Protein AF-D7DTP6-F1 (afdb_monomer_lite)

Organism: Methanococcus voltae (strain ATCC BAA-1334 / A3) (NCBI:txid456320)

pLDDT: mean 80.93, std 14.95, range [39.44, 95.5]

Radius of gyration: 22.0 Å; chains: 1; bounding box: 62×25×59 Å

Sequence (136 aa):
MPADTMLGLGFLGMGVIAVFALAFVISFVLELINTCIGLKIVKIDSEFKEIAKVSLYKSLASAILNMFPMGFILALLAATYINKEFFKTDWKNGFIIELPLIIFGILLGIVLIILMVLGVGYLTLDPSSATVTQLN

Secondary structure (DSSP, 8-state):
--HHHHHHHHHHHHHHHHHHHHHHHHHHHHHHHHHHHHHHHHT----HHHHHHHHHHHHHHHHHHTTSTTHHHHHHHHHHHHHHHHTT--HHHHHHTTHHHHHHHHHHHHHHHHHHHHHHHHHHS-TTSTTSTT--

Structure (mmCIF, N/CA/C/O backbone):
data_AF-D7DTP6-F1
#
_entry.id   AF-D7DTP6-F1
#
loop_
_atom_site.group_PDB
_atom_site.id
_atom_site.type_symbol
_atom_site.label_atom_id
_atom_site.label_alt_id
_atom_site.label_comp_id
_atom_site.label_asym_id
_atom_site.label_entity_id
_atom_site.label_seq_id
_atom_site.pdbx_PDB_ins_code
_atom_site.Cartn_x
_atom_site.Cartn_y
_atom_site.Cartn_z
_atom_site.occupancy
_atom_site.B_iso_or_equiv
_atom_site.auth_seq_id
_atom_site.auth_comp_id
_atom_site.auth_asym_id
_atom_site.auth_atom_id
_atom_site.pdbx_PDB_model_num
ATOM 1 N N . MET A 1 1 ? 1.164 12.401 -43.161 1.00 56.69 1 MET A N 1
ATOM 2 C CA . MET A 1 1 ? 1.973 11.346 -42.513 1.00 56.69 1 MET A CA 1
ATOM 3 C C . MET A 1 1 ? 1.720 10.037 -43.245 1.00 56.69 1 MET A C 1
ATOM 5 O O . MET A 1 1 ? 0.575 9.833 -43.637 1.00 56.69 1 MET A O 1
ATOM 9 N N . PRO A 1 2 ? 2.747 9.205 -43.474 1.00 62.62 2 PRO A N 1
ATOM 10 C CA . PRO A 1 2 ? 2.579 7.866 -44.042 1.00 62.62 2 PRO A CA 1
ATOM 11 C C . PRO A 1 2 ? 1.633 6.993 -43.188 1.00 62.62 2 PRO A C 1
ATOM 13 O O . PRO A 1 2 ? 1.587 7.125 -41.963 1.00 62.62 2 PRO A O 1
ATOM 16 N N . ALA A 1 3 ? 0.837 6.126 -43.818 1.00 60.44 3 ALA A N 1
ATOM 17 C CA . ALA A 1 3 ? -0.182 5.309 -43.139 1.00 60.44 3 ALA A CA 1
ATOM 18 C C . ALA A 1 3 ? 0.427 4.288 -42.152 1.00 60.44 3 ALA A C 1
ATOM 20 O O . ALA A 1 3 ? -0.135 3.992 -41.100 1.00 60.44 3 ALA A O 1
ATOM 21 N N . ASP A 1 4 ? 1.626 3.819 -42.466 1.00 57.94 4 ASP A N 1
ATOM 22 C CA . ASP A 1 4 ? 2.531 2.991 -41.673 1.00 57.94 4 ASP A CA 1
ATOM 23 C C . ASP A 1 4 ? 2.994 3.681 -40.377 1.00 57.94 4 ASP A C 1
ATOM 25 O O . ASP A 1 4 ? 3.051 3.048 -39.321 1.00 57.94 4 ASP A O 1
ATOM 29 N N . THR A 1 5 ? 3.214 4.998 -40.401 1.00 59.59 5 THR A N 1
ATOM 30 C CA . THR A 1 5 ? 3.540 5.770 -39.189 1.00 59.59 5 THR A CA 1
ATOM 31 C C . THR A 1 5 ? 2.309 6.011 -38.317 1.00 59.59 5 THR A C 1
ATOM 33 O O . THR A 1 5 ? 2.426 6.004 -37.093 1.00 59.59 5 THR A O 1
ATOM 36 N N . MET A 1 6 ? 1.118 6.163 -38.910 1.00 54.00 6 MET A N 1
ATOM 37 C CA . MET A 1 6 ? -0.138 6.308 -38.155 1.00 54.00 6 MET A CA 1
ATOM 38 C C . MET A 1 6 ? -0.561 4.999 -37.469 1.00 54.00 6 MET A C 1
ATOM 40 O O . MET A 1 6 ? -1.000 5.028 -36.320 1.00 54.00 6 MET A O 1
ATOM 44 N N . LEU A 1 7 ? -0.365 3.849 -38.126 1.00 60.75 7 LEU A N 1
ATOM 45 C CA . LEU A 1 7 ? -0.558 2.530 -37.515 1.00 60.75 7 LEU A CA 1
ATOM 46 C C . LEU A 1 7 ? 0.461 2.279 -36.394 1.00 60.75 7 LEU A C 1
ATOM 48 O O . LEU A 1 7 ? 0.068 1.872 -35.303 1.00 60.75 7 LEU A O 1
ATOM 52 N N . GLY A 1 8 ? 1.744 2.595 -36.609 1.00 62.62 8 GLY A N 1
ATOM 53 C CA . GLY A 1 8 ? 2.788 2.471 -35.584 1.00 62.62 8 GLY A CA 1
ATOM 54 C C . GLY A 1 8 ? 2.529 3.318 -34.330 1.00 62.62 8 GLY A C 1
ATOM 55 O O . GLY A 1 8 ? 2.684 2.825 -33.214 1.00 62.62 8 GLY A O 1
ATOM 56 N N . LEU A 1 9 ? 2.051 4.55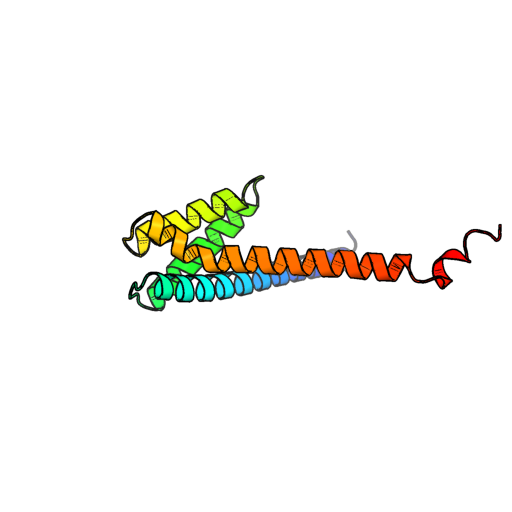7 -34.494 1.00 61.09 9 LEU A N 1
ATOM 57 C CA . LEU A 1 9 ? 1.620 5.426 -33.387 1.00 61.09 9 LEU A CA 1
ATOM 58 C C . LEU A 1 9 ? 0.397 4.869 -32.641 1.00 61.09 9 LEU A C 1
ATOM 60 O O . LEU A 1 9 ? 0.347 4.948 -31.415 1.00 61.09 9 LEU A O 1
ATOM 64 N N . GLY A 1 10 ? -0.560 4.266 -33.356 1.00 63.28 10 GLY A N 1
ATOM 65 C CA . GLY A 1 10 ? -1.720 3.602 -32.756 1.00 63.28 10 GLY A CA 1
ATOM 66 C C . GLY A 1 10 ? -1.341 2.381 -31.911 1.00 63.28 10 GLY A C 1
ATOM 67 O O . GLY A 1 10 ? -1.801 2.251 -30.777 1.00 63.28 10 GLY A O 1
ATOM 68 N N . PHE A 1 11 ? -0.448 1.521 -32.412 1.00 64.38 11 PHE A N 1
ATOM 69 C CA . PHE A 1 11 ? 0.055 0.362 -31.663 1.00 64.38 11 PHE A CA 1
ATOM 70 C C . PHE A 1 11 ? 0.911 0.765 -30.455 1.00 64.38 11 PHE A C 1
ATOM 72 O O . PHE A 1 11 ? 0.766 0.171 -29.386 1.00 64.38 11 PHE A O 1
ATOM 79 N N . LEU A 1 12 ? 1.743 1.804 -30.584 1.00 64.69 12 LEU A N 1
ATOM 80 C CA . LEU A 1 12 ? 2.496 2.364 -29.459 1.00 64.69 12 LEU A CA 1
ATOM 81 C C . LEU A 1 12 ? 1.562 2.953 -28.393 1.00 64.69 12 LEU A C 1
ATOM 83 O O . LEU A 1 12 ? 1.737 2.672 -27.209 1.00 64.69 12 LEU A O 1
ATOM 87 N N . GLY A 1 13 ? 0.530 3.701 -28.796 1.00 69.69 13 GLY A N 1
ATOM 88 C CA . GLY A 1 13 ? -0.466 4.258 -27.876 1.00 69.69 13 GLY A CA 1
ATOM 89 C C . GLY A 1 13 ? -1.240 3.180 -27.111 1.00 69.69 13 GLY A C 1
ATOM 90 O O . GLY A 1 13 ? -1.360 3.254 -25.889 1.00 69.69 13 GLY A O 1
ATOM 91 N N . MET A 1 14 ? -1.700 2.135 -27.804 1.00 73.62 14 MET A N 1
ATOM 92 C CA . MET A 1 14 ? -2.404 1.007 -27.180 1.00 73.62 14 MET A CA 1
ATOM 93 C C . MET A 1 14 ? -1.495 0.191 -26.251 1.00 73.62 14 MET A C 1
ATOM 95 O O . MET A 1 14 ? -1.931 -0.223 -25.176 1.00 73.62 14 MET A O 1
ATOM 99 N N . GLY A 1 15 ? -0.226 -0.002 -26.626 1.00 74.25 15 GLY A N 1
ATOM 100 C CA . GLY A 1 15 ? 0.765 -0.682 -25.792 1.00 74.25 15 GLY A CA 1
ATOM 101 C C . GLY A 1 15 ? 1.043 0.065 -24.487 1.00 74.25 15 GLY A C 1
ATOM 102 O O . GLY A 1 15 ? 1.037 -0.540 -23.418 1.00 74.25 15 GLY A O 1
ATOM 103 N N . VAL A 1 16 ? 1.204 1.389 -24.550 1.00 80.12 16 VAL A N 1
ATOM 104 C CA . VAL A 1 16 ? 1.412 2.228 -23.360 1.00 80.12 16 VAL A CA 1
ATOM 105 C C . VAL A 1 16 ? 0.199 2.163 -22.427 1.00 80.12 16 VAL A C 1
ATOM 107 O O . VAL A 1 16 ? 0.365 1.921 -21.233 1.00 80.12 16 VAL A O 1
ATOM 110 N N . ILE A 1 17 ? -1.024 2.286 -22.956 1.00 82.94 17 ILE A N 1
ATOM 111 C CA . ILE A 1 17 ? -2.258 2.188 -22.156 1.00 82.94 17 ILE A CA 1
ATOM 112 C C . ILE A 1 17 ? -2.362 0.824 -21.460 1.00 82.94 17 ILE A C 1
ATOM 114 O O . ILE A 1 17 ? -2.685 0.769 -20.273 1.00 82.94 17 ILE A O 1
ATOM 118 N N . ALA A 1 18 ? -2.053 -0.271 -22.162 1.00 79.88 18 ALA A N 1
ATOM 119 C CA . ALA A 1 18 ? -2.082 -1.614 -21.586 1.00 79.88 18 ALA A CA 1
ATOM 120 C C . ALA A 1 18 ? -1.071 -1.778 -20.436 1.00 79.88 18 ALA A C 1
ATOM 122 O O . ALA A 1 18 ? -1.405 -2.359 -19.403 1.00 79.88 18 ALA A O 1
ATOM 123 N N . VAL A 1 19 ? 0.138 -1.221 -20.575 1.00 82.56 19 VAL A N 1
ATOM 124 C CA . VAL A 1 19 ? 1.164 -1.241 -19.520 1.00 82.56 19 VAL A CA 1
ATOM 125 C C . VAL A 1 19 ? 0.722 -0.430 -18.300 1.00 82.56 19 VAL A C 1
ATOM 127 O O . VAL A 1 19 ? 0.847 -0.916 -17.177 1.00 82.56 19 VAL A O 1
ATOM 130 N N . PHE A 1 20 ? 0.147 0.761 -18.493 1.00 79.81 20 PHE A N 1
ATOM 131 C CA . PHE A 1 20 ? -0.388 1.566 -17.388 1.00 79.81 20 PHE A CA 1
ATOM 132 C C . PHE A 1 20 ? -1.557 0.877 -16.679 1.00 79.81 20 PHE A C 1
ATOM 134 O O . PHE A 1 20 ? -1.609 0.871 -15.449 1.00 79.81 20 PHE A O 1
ATOM 141 N N . ALA A 1 21 ? -2.469 0.255 -17.430 1.00 85.56 21 ALA A N 1
ATOM 142 C CA . ALA A 1 21 ? -3.580 -0.500 -16.860 1.00 85.56 21 ALA A CA 1
ATOM 143 C C . ALA A 1 21 ? -3.079 -1.687 -16.024 1.00 85.56 21 ALA A C 1
ATOM 145 O O . ALA A 1 21 ? -3.532 -1.885 -14.898 1.00 85.56 21 ALA A O 1
ATOM 146 N N . LEU A 1 22 ? -2.100 -2.439 -16.536 1.00 85.94 22 LEU A N 1
ATOM 147 C CA . LEU A 1 22 ? -1.497 -3.551 -15.806 1.00 85.94 22 LEU A CA 1
ATOM 148 C C . LEU A 1 22 ? -0.776 -3.073 -14.538 1.00 85.94 22 LEU A C 1
ATOM 150 O O . LEU A 1 22 ? -0.962 -3.656 -13.471 1.00 85.94 22 LEU A O 1
ATOM 154 N N . ALA A 1 23 ? -0.002 -1.988 -14.630 1.00 83.31 23 ALA A N 1
ATOM 155 C CA . ALA A 1 23 ? 0.679 -1.391 -13.485 1.00 83.31 23 ALA A CA 1
ATOM 156 C C . ALA A 1 23 ? -0.314 -0.932 -12.405 1.00 83.31 23 ALA A C 1
ATOM 158 O O . ALA A 1 23 ? -0.085 -1.167 -11.218 1.00 83.31 23 ALA A O 1
ATOM 159 N N . PHE A 1 24 ? -1.447 -0.346 -12.805 1.00 86.44 24 PHE A N 1
ATOM 160 C CA . PHE A 1 24 ? -2.513 0.042 -11.884 1.00 86.44 24 PHE A CA 1
ATOM 161 C C . PHE A 1 24 ? -3.147 -1.170 -11.188 1.00 86.44 24 PHE A C 1
ATOM 163 O O . PHE A 1 24 ? -3.323 -1.152 -9.973 1.00 86.44 24 PHE A O 1
ATOM 170 N N . VAL A 1 25 ? -3.439 -2.246 -11.927 1.00 89.50 25 VAL A N 1
ATOM 171 C CA . VAL A 1 25 ? -3.995 -3.483 -11.348 1.00 89.50 25 VAL A CA 1
ATOM 172 C C . VAL A 1 25 ? -3.027 -4.101 -10.339 1.00 89.50 25 VAL A C 1
ATOM 174 O O . VAL A 1 25 ? -3.442 -4.464 -9.240 1.00 89.50 25 VAL A O 1
ATOM 177 N N . ILE A 1 26 ? -1.737 -4.181 -10.672 1.00 87.94 26 ILE A N 1
ATOM 178 C CA . ILE A 1 26 ? -0.709 -4.687 -9.752 1.00 87.94 26 ILE A CA 1
ATOM 179 C C . ILE A 1 26 ? -0.637 -3.805 -8.502 1.00 87.94 26 ILE A C 1
ATOM 181 O O . ILE A 1 26 ? -0.646 -4.324 -7.387 1.00 87.94 26 ILE A O 1
ATOM 185 N N . SER A 1 27 ? -0.622 -2.480 -8.676 1.00 85.56 27 SER A N 1
ATOM 186 C CA . SER A 1 27 ? -0.620 -1.529 -7.563 1.00 85.56 27 SER A CA 1
ATOM 187 C C . SER A 1 27 ? -1.832 -1.719 -6.649 1.00 85.56 27 SER A C 1
ATOM 189 O O . SER A 1 27 ? -1.663 -1.796 -5.435 1.00 85.56 27 SER A O 1
ATOM 191 N N . PHE A 1 28 ? -3.030 -1.887 -7.213 1.00 90.38 28 PHE A N 1
ATOM 192 C CA . PHE A 1 28 ? -4.248 -2.151 -6.451 1.00 90.38 28 PHE A CA 1
ATOM 193 C C . PHE A 1 28 ? -4.180 -3.459 -5.654 1.00 90.38 28 PHE A C 1
ATOM 195 O O . PHE A 1 28 ? -4.543 -3.485 -4.480 1.00 90.38 28 PHE A O 1
ATOM 202 N N . VAL A 1 29 ? -3.691 -4.545 -6.260 1.00 91.81 29 VAL A N 1
ATOM 203 C CA . VAL A 1 29 ? -3.550 -5.840 -5.574 1.00 91.81 29 VAL A CA 1
ATOM 204 C C . VAL A 1 29 ? -2.565 -5.737 -4.408 1.00 91.81 29 VAL A C 1
ATOM 206 O O . VAL A 1 29 ? -2.854 -6.232 -3.318 1.00 91.81 29 VAL A O 1
ATOM 209 N N . LEU A 1 30 ? -1.428 -5.066 -4.609 1.00 89.69 30 LEU A N 1
ATOM 210 C CA . LEU A 1 30 ? -0.452 -4.826 -3.545 1.00 89.69 30 LEU A CA 1
ATOM 211 C C . LEU A 1 30 ? -1.048 -3.977 -2.416 1.00 89.69 30 LEU A C 1
ATOM 213 O O . LEU A 1 30 ? -0.869 -4.307 -1.245 1.00 89.69 30 LEU A O 1
ATOM 217 N N . GLU A 1 31 ? -1.811 -2.938 -2.757 1.00 90.88 31 GLU A N 1
ATOM 218 C CA . GLU A 1 31 ? -2.491 -2.074 -1.790 1.00 90.88 31 GLU A CA 1
ATOM 219 C C . GLU A 1 31 ? -3.542 -2.836 -0.972 1.00 90.88 31 GLU A C 1
ATOM 221 O O . GLU A 1 31 ? -3.701 -2.621 0.233 1.00 90.88 31 GLU A O 1
ATOM 226 N N . LEU A 1 32 ? -4.243 -3.768 -1.615 1.00 93.69 32 LEU A N 1
ATOM 227 C CA . LEU A 1 32 ? -5.242 -4.621 -0.986 1.00 93.69 32 LEU A CA 1
ATOM 228 C C . LEU A 1 32 ? -4.607 -5.601 0.002 1.00 93.69 32 LEU A C 1
ATOM 230 O O . LEU A 1 32 ? -5.069 -5.709 1.140 1.00 93.69 32 LEU A O 1
ATOM 234 N N . ILE A 1 33 ? -3.509 -6.253 -0.389 1.00 92.69 33 ILE A N 1
ATOM 235 C CA . ILE A 1 33 ? -2.722 -7.116 0.504 1.00 92.69 33 ILE A CA 1
ATOM 236 C C . ILE A 1 33 ? -2.179 -6.304 1.686 1.00 92.69 33 ILE A C 1
ATOM 238 O O . ILE A 1 33 ? -2.333 -6.723 2.834 1.00 92.69 33 ILE A O 1
ATOM 242 N N . ASN A 1 34 ? -1.602 -5.130 1.418 1.00 91.38 34 ASN A N 1
ATOM 243 C CA . ASN A 1 34 ? -1.080 -4.226 2.439 1.00 91.38 34 ASN A CA 1
ATOM 244 C C . ASN A 1 34 ? -2.161 -3.843 3.458 1.00 91.38 34 ASN A C 1
ATOM 246 O O . ASN A 1 34 ? -1.984 -4.050 4.655 1.00 91.38 34 ASN A O 1
ATOM 250 N N . THR A 1 35 ? -3.321 -3.386 2.981 1.00 93.44 35 THR A N 1
ATOM 251 C CA . THR A 1 35 ? -4.437 -2.973 3.844 1.00 93.44 35 THR A CA 1
ATOM 252 C C . THR A 1 35 ? -4.962 -4.152 4.673 1.00 93.44 35 THR A C 1
ATOM 254 O O . THR A 1 35 ? -5.212 -3.998 5.865 1.00 93.44 35 THR A O 1
ATOM 257 N N . CYS A 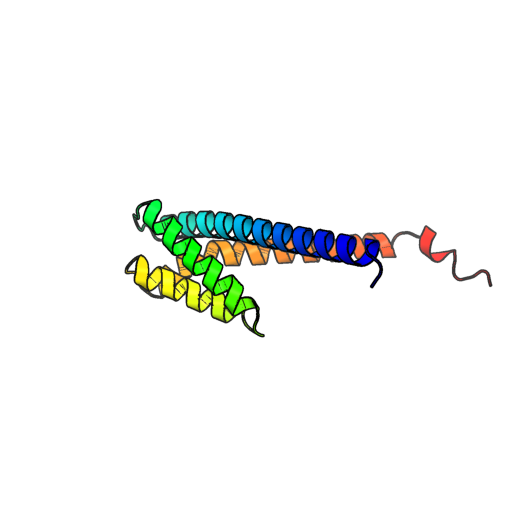1 36 ? -5.050 -5.358 4.097 1.00 93.75 36 CYS A N 1
ATOM 258 C CA . CYS A 1 36 ? -5.431 -6.565 4.839 1.00 93.75 36 CYS A CA 1
ATOM 259 C C . CYS A 1 36 ? -4.449 -6.890 5.976 1.00 93.75 36 CYS A C 1
ATOM 261 O O . CYS A 1 36 ? -4.867 -7.209 7.090 1.00 93.75 36 CYS A O 1
ATOM 263 N N . ILE A 1 37 ? -3.141 -6.832 5.704 1.00 93.44 37 ILE A N 1
ATOM 264 C CA . ILE A 1 37 ? -2.100 -7.087 6.709 1.00 93.44 37 ILE A CA 1
ATOM 265 C C . ILE A 1 37 ? -2.142 -6.002 7.789 1.00 93.44 37 ILE A C 1
ATOM 267 O O . ILE A 1 37 ? -2.138 -6.320 8.978 1.00 93.44 37 ILE A O 1
ATOM 271 N N . GLY A 1 38 ? -2.245 -4.738 7.384 1.00 92.12 38 GLY A N 1
ATOM 272 C CA . GLY A 1 38 ? -2.340 -3.592 8.277 1.00 92.12 38 GLY A CA 1
ATOM 273 C C . GLY A 1 38 ? -3.520 -3.690 9.243 1.00 92.12 38 GLY A C 1
ATOM 274 O O . GLY A 1 38 ? -3.343 -3.555 10.453 1.00 92.12 38 GLY A O 1
ATOM 275 N N . LEU A 1 39 ? -4.712 -4.022 8.741 1.00 94.06 39 LEU A N 1
ATOM 276 C CA . LEU A 1 39 ? -5.900 -4.223 9.577 1.00 94.06 39 LEU A CA 1
ATOM 277 C C . LEU A 1 39 ? -5.722 -5.366 10.580 1.00 94.06 39 LEU A C 1
ATOM 279 O O . LEU A 1 39 ? -6.105 -5.224 11.741 1.00 94.06 39 LEU A O 1
ATOM 283 N N . LYS A 1 40 ? -5.069 -6.466 10.177 1.00 93.06 40 LYS A N 1
ATOM 284 C CA . LYS A 1 40 ? -4.739 -7.571 11.092 1.00 93.06 40 LYS A CA 1
ATOM 285 C C . LYS A 1 40 ? -3.767 -7.156 12.196 1.00 93.06 40 LYS A C 1
ATOM 287 O O . LYS A 1 40 ? -3.934 -7.593 13.331 1.00 93.06 40 LYS A O 1
ATOM 292 N N . ILE A 1 41 ? -2.778 -6.314 11.891 1.00 92.50 41 ILE A N 1
ATOM 293 C CA . ILE A 1 41 ? -1.830 -5.791 12.890 1.00 92.50 41 ILE A CA 1
ATOM 294 C C . ILE A 1 41 ? -2.564 -4.925 13.921 1.00 92.50 41 ILE A C 1
ATOM 296 O O . ILE A 1 41 ? -2.315 -5.042 15.121 1.00 92.50 41 ILE A O 1
ATOM 300 N N . VAL A 1 42 ? -3.495 -4.088 13.460 1.00 93.38 42 VAL A N 1
ATOM 301 C CA . VAL A 1 42 ? -4.264 -3.167 14.313 1.00 93.38 42 VAL A CA 1
ATOM 302 C C . VAL A 1 42 ? -5.479 -3.843 14.973 1.00 93.38 42 VAL A C 1
ATOM 304 O O . VAL A 1 42 ? -6.064 -3.281 15.894 1.00 93.38 42 VAL A O 1
ATOM 307 N N . LYS A 1 43 ? -5.810 -5.082 14.585 1.00 92.81 43 LYS A N 1
ATOM 308 C CA . LYS A 1 43 ? -6.960 -5.865 15.079 1.00 92.81 43 LYS A CA 1
ATOM 309 C C . LYS A 1 43 ? -8.312 -5.197 14.795 1.00 92.81 43 LYS A C 1
ATOM 311 O O . LYS A 1 43 ? -9.199 -5.200 15.645 1.00 92.81 43 LYS A O 1
ATOM 316 N N . ILE A 1 44 ? -8.455 -4.615 13.606 1.00 91.12 44 ILE A N 1
ATOM 317 C CA . ILE A 1 44 ? -9.723 -4.058 13.122 1.00 91.12 44 ILE A CA 1
ATOM 318 C C . ILE A 1 44 ? -10.404 -5.106 12.243 1.00 91.12 44 ILE A C 1
ATOM 320 O O . ILE A 1 44 ? -9.831 -5.537 11.241 1.00 91.12 44 ILE A O 1
ATOM 324 N N . ASP A 1 45 ? -11.630 -5.482 12.604 1.00 89.12 45 ASP A N 1
ATOM 325 C CA . ASP A 1 45 ? -12.489 -6.293 11.745 1.00 89.12 45 ASP A CA 1
ATOM 326 C C . ASP A 1 45 ? -13.191 -5.397 10.723 1.00 89.12 45 ASP A C 1
ATOM 328 O O . ASP A 1 45 ? -13.833 -4.401 11.057 1.00 89.12 45 ASP A O 1
ATOM 332 N N . SER A 1 46 ? -13.045 -5.734 9.447 1.00 90.12 46 SER A N 1
ATOM 333 C CA . SER A 1 46 ? -13.705 -5.041 8.342 1.00 90.12 46 SER A CA 1
ATOM 334 C C . SER A 1 46 ? -14.025 -6.028 7.235 1.00 90.12 46 SER A C 1
ATOM 336 O O . SER A 1 46 ? -13.295 -6.994 7.000 1.00 90.12 46 SER A O 1
ATOM 338 N N . GLU A 1 47 ? -15.130 -5.790 6.537 1.00 93.06 47 GLU A N 1
ATOM 339 C CA . GLU A 1 47 ? -15.531 -6.646 5.430 1.00 93.06 47 GLU A CA 1
ATOM 340 C C . GLU A 1 47 ? -14.570 -6.493 4.249 1.00 93.06 47 GLU A C 1
ATOM 342 O O . GLU A 1 47 ? -14.155 -5.388 3.898 1.00 93.06 47 GLU A O 1
ATOM 347 N N . PHE A 1 48 ? -14.291 -7.592 3.543 1.00 90.00 48 PHE A N 1
ATOM 348 C CA . PHE A 1 48 ? -13.416 -7.571 2.365 1.00 90.00 48 PHE A CA 1
ATOM 349 C C . PHE A 1 48 ? -13.854 -6.541 1.310 1.00 90.00 48 PHE A C 1
ATOM 351 O O . PHE A 1 48 ? -13.025 -5.901 0.666 1.00 90.00 48 PHE A O 1
ATOM 358 N N . LYS A 1 49 ? -15.169 -6.333 1.160 1.00 92.75 49 LYS A N 1
ATOM 359 C CA . LYS A 1 49 ? -15.740 -5.336 0.245 1.00 92.75 49 LYS A CA 1
ATOM 360 C C . LYS A 1 49 ? -15.348 -3.905 0.619 1.00 92.75 49 LYS A C 1
ATOM 362 O O . LYS A 1 49 ? -15.157 -3.077 -0.269 1.00 92.75 49 LYS A O 1
ATOM 367 N N . GLU A 1 50 ? -15.259 -3.603 1.907 1.00 92.56 50 GLU A N 1
ATOM 368 C CA . GLU A 1 50 ? -14.841 -2.294 2.402 1.00 92.56 50 GLU A CA 1
ATOM 369 C C . GLU A 1 50 ? -13.335 -2.102 2.227 1.00 92.56 50 GLU A C 1
ATOM 371 O O . GLU A 1 50 ? -12.914 -1.083 1.682 1.00 92.56 50 GLU A O 1
ATOM 376 N N . ILE A 1 51 ? -12.545 -3.133 2.545 1.00 94.06 51 ILE A N 1
ATOM 377 C CA . ILE A 1 51 ? -11.095 -3.148 2.314 1.00 94.06 51 ILE A CA 1
ATOM 378 C C . ILE A 1 51 ? -10.785 -2.875 0.840 1.00 94.06 51 ILE A C 1
ATOM 380 O O . ILE A 1 51 ? -10.008 -1.978 0.530 1.00 94.06 51 ILE A O 1
ATOM 384 N N . ALA A 1 52 ? -11.455 -3.574 -0.081 1.00 93.81 52 ALA A N 1
ATOM 385 C CA . ALA A 1 52 ? -11.251 -3.386 -1.514 1.00 93.81 52 ALA A CA 1
ATOM 386 C C . ALA A 1 52 ? -11.578 -1.959 -1.987 1.00 93.81 52 ALA A C 1
ATOM 388 O O . ALA A 1 52 ? -10.866 -1.411 -2.827 1.00 93.81 52 ALA A O 1
ATOM 389 N N . LYS A 1 53 ? -12.624 -1.325 -1.438 1.00 94.00 53 LYS A N 1
ATOM 390 C CA . LYS A 1 53 ? -12.949 0.077 -1.747 1.00 94.00 53 LYS A CA 1
ATOM 391 C C . LYS A 1 53 ? -11.876 1.032 -1.236 1.00 94.00 53 LYS A C 1
ATOM 393 O O . LYS A 1 53 ? -11.457 1.919 -1.973 1.00 94.00 53 LYS A O 1
ATOM 398 N N . VAL A 1 54 ? -11.429 0.841 0.004 1.00 93.94 54 VAL A N 1
ATOM 399 C CA . VAL A 1 54 ? -10.372 1.656 0.609 1.00 93.94 54 VAL A CA 1
ATOM 400 C C . VAL A 1 54 ? -9.084 1.543 -0.199 1.00 93.94 54 VAL A C 1
ATOM 402 O O . VAL A 1 54 ? -8.516 2.563 -0.582 1.00 93.94 54 VAL A O 1
ATOM 405 N N . SER A 1 55 ? -8.669 0.327 -0.555 1.00 94.12 55 SER A N 1
ATOM 406 C CA . SER A 1 55 ? -7.484 0.103 -1.386 1.00 94.12 55 SER A CA 1
ATOM 407 C C . SER A 1 55 ? -7.606 0.763 -2.759 1.00 94.12 55 SER A C 1
ATOM 409 O O . SER A 1 55 ? -6.642 1.359 -3.223 1.00 94.12 55 SER A O 1
ATOM 411 N N . LEU A 1 56 ? -8.794 0.761 -3.376 1.00 93.94 56 LEU A N 1
ATOM 412 C CA . LEU A 1 56 ? -9.013 1.452 -4.650 1.00 93.94 56 LEU A CA 1
ATOM 413 C C . LEU A 1 56 ? -8.805 2.966 -4.514 1.00 93.94 56 LEU A C 1
ATOM 415 O O . LEU A 1 56 ? -8.109 3.566 -5.333 1.00 93.94 56 LEU A O 1
ATOM 419 N N . TYR A 1 57 ? -9.369 3.585 -3.471 1.00 93.62 57 TYR A N 1
ATOM 420 C CA . TYR A 1 57 ? -9.180 5.015 -3.215 1.00 93.62 57 TYR A CA 1
ATOM 421 C C . TYR A 1 57 ? -7.720 5.363 -2.938 1.00 93.62 57 TYR A C 1
ATOM 423 O O . TYR A 1 57 ? -7.229 6.369 -3.448 1.00 93.62 57 TYR A O 1
ATOM 431 N N . LYS A 1 58 ? -7.011 4.518 -2.187 1.00 92.81 58 LYS A N 1
ATOM 432 C CA . LYS A 1 58 ? -5.584 4.697 -1.901 1.00 92.81 58 LYS A CA 1
ATOM 433 C C . LYS A 1 58 ? -4.738 4.591 -3.166 1.00 92.81 58 LYS A C 1
ATOM 435 O O . LYS A 1 58 ? -3.924 5.476 -3.412 1.00 92.81 58 LYS A O 1
ATOM 440 N N . SER A 1 59 ? -4.968 3.582 -4.009 1.00 91.19 59 SER A N 1
ATOM 441 C CA . SER A 1 59 ? -4.245 3.428 -5.277 1.00 91.19 59 SER A CA 1
ATOM 442 C C . SER A 1 59 ? -4.487 4.605 -6.224 1.00 91.19 59 SER A C 1
ATOM 444 O O . SER A 1 59 ? -3.544 5.088 -6.845 1.00 91.19 59 SER A O 1
ATOM 446 N N . LEU A 1 60 ? -5.719 5.123 -6.297 1.00 90.94 60 LEU A N 1
ATOM 447 C CA . LEU A 1 60 ? -6.032 6.321 -7.084 1.00 90.94 60 LEU A CA 1
ATOM 448 C C . LEU A 1 60 ? -5.357 7.577 -6.521 1.00 90.94 60 LEU A C 1
ATOM 450 O O . LEU A 1 60 ? -4.731 8.324 -7.272 1.00 90.94 60 LEU A O 1
ATOM 454 N N . ALA A 1 61 ? -5.445 7.797 -5.206 1.00 90.62 61 ALA A N 1
ATOM 455 C CA . ALA A 1 61 ? -4.793 8.925 -4.547 1.00 90.62 61 ALA A CA 1
ATOM 456 C C . ALA A 1 61 ? -3.274 8.881 -4.757 1.00 90.62 61 ALA A C 1
ATOM 458 O O . ALA A 1 61 ? -2.673 9.888 -5.117 1.00 90.62 61 ALA A O 1
ATOM 459 N N . SER A 1 62 ? -2.665 7.705 -4.608 1.00 88.38 62 SER A N 1
ATOM 460 C CA . SER A 1 62 ? -1.236 7.489 -4.834 1.00 88.38 62 SER A CA 1
ATOM 461 C C . SER A 1 62 ? -0.843 7.744 -6.291 1.00 88.38 62 SER A C 1
ATOM 463 O O . SER A 1 62 ? 0.124 8.459 -6.544 1.00 88.38 62 SER A O 1
ATOM 465 N N . ALA A 1 63 ? -1.618 7.251 -7.264 1.00 86.75 63 ALA A N 1
ATOM 466 C CA . ALA A 1 63 ? -1.355 7.483 -8.685 1.00 86.75 63 ALA A CA 1
ATOM 467 C C . ALA A 1 63 ? -1.364 8.977 -9.050 1.00 86.75 63 ALA A C 1
ATOM 469 O O . ALA A 1 63 ? -0.481 9.432 -9.772 1.00 86.75 63 ALA A O 1
ATOM 470 N N . ILE A 1 64 ? -2.322 9.745 -8.518 1.00 88.44 64 ILE A N 1
ATOM 471 C CA . ILE A 1 64 ? -2.421 11.193 -8.754 1.00 88.44 64 ILE A CA 1
ATOM 472 C C . ILE A 1 64 ? -1.298 11.939 -8.026 1.00 88.44 64 ILE A C 1
ATOM 474 O O . ILE A 1 64 ? -0.631 12.791 -8.609 1.00 88.44 64 ILE A O 1
ATOM 478 N N . LEU A 1 65 ? -1.076 11.637 -6.746 1.00 90.12 65 LEU A N 1
ATOM 479 C CA . LEU A 1 65 ? -0.142 12.392 -5.911 1.00 90.12 65 LEU A CA 1
ATOM 480 C C . LEU A 1 65 ? 1.316 12.138 -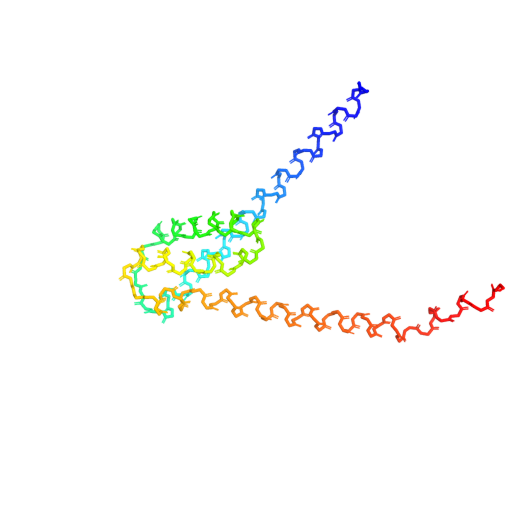6.293 1.00 90.12 65 LEU A C 1
ATOM 482 O O . LEU A 1 65 ? 2.110 13.074 -6.258 1.00 90.12 65 LEU A O 1
ATOM 486 N N . ASN A 1 66 ? 1.666 10.934 -6.753 1.00 83.31 66 ASN A N 1
ATOM 487 C CA . ASN A 1 66 ? 3.014 10.620 -7.241 1.00 83.31 66 ASN A CA 1
ATOM 488 C C . ASN A 1 66 ? 3.399 11.357 -8.537 1.00 83.31 66 ASN A C 1
ATOM 490 O O . ASN A 1 66 ? 4.558 11.295 -8.938 1.00 83.31 66 ASN A O 1
ATOM 494 N N . MET A 1 67 ? 2.475 12.092 -9.169 1.00 84.56 67 MET A N 1
ATOM 495 C CA . MET A 1 67 ? 2.803 13.004 -10.272 1.00 84.56 67 MET A CA 1
ATOM 496 C C . MET A 1 67 ? 3.519 14.280 -9.799 1.00 84.56 67 MET A C 1
ATOM 498 O O . MET A 1 67 ? 4.078 15.006 -10.620 1.00 84.56 67 MET A O 1
ATOM 502 N N . PHE A 1 68 ? 3.511 14.567 -8.493 1.00 82.19 68 PHE A N 1
ATOM 503 C CA . PHE A 1 68 ? 4.123 15.759 -7.912 1.00 82.19 68 PHE A CA 1
ATOM 504 C C . PHE A 1 68 ? 5.461 15.441 -7.223 1.00 82.19 68 PHE A C 1
ATOM 506 O O . PHE A 1 68 ? 5.632 14.357 -6.655 1.00 82.19 68 PHE A O 1
ATOM 513 N N . PRO A 1 69 ? 6.412 16.396 -7.185 1.00 72.44 69 PRO A N 1
ATOM 514 C CA . PRO A 1 69 ? 7.570 16.307 -6.298 1.00 72.44 69 PRO A CA 1
ATOM 515 C C . PRO A 1 69 ? 7.087 16.156 -4.846 1.00 72.44 69 PRO A C 1
ATOM 517 O O . PRO A 1 69 ? 6.180 16.872 -4.434 1.00 72.44 69 PRO A O 1
ATOM 520 N N . MET A 1 70 ? 7.663 15.228 -4.072 1.00 83.94 70 MET A N 1
ATOM 521 C CA . MET A 1 70 ? 7.173 14.808 -2.736 1.00 83.94 70 MET A CA 1
ATOM 522 C C . MET A 1 70 ? 5.840 14.037 -2.730 1.00 83.94 70 MET A C 1
ATOM 524 O O . MET A 1 70 ? 5.282 13.769 -1.662 1.00 83.94 70 MET A O 1
ATOM 528 N N . GLY A 1 71 ? 5.363 13.610 -3.900 1.00 82.31 71 GLY A N 1
ATOM 529 C CA . GLY A 1 71 ? 4.123 12.860 -4.076 1.00 82.31 71 GLY A CA 1
ATOM 530 C C . GLY A 1 71 ? 3.997 11.622 -3.196 1.00 82.31 71 GLY A C 1
ATOM 531 O O . GLY A 1 71 ? 2.926 11.376 -2.656 1.00 82.31 71 GLY A O 1
ATOM 532 N N . PHE A 1 72 ? 5.104 10.920 -2.944 1.00 81.88 72 PHE A N 1
ATOM 533 C CA . PHE A 1 72 ? 5.135 9.748 -2.068 1.00 81.88 72 PHE A CA 1
ATOM 534 C C . PHE A 1 72 ? 4.705 10.063 -0.624 1.00 81.88 72 PHE A C 1
ATOM 536 O O . PHE A 1 72 ? 3.937 9.314 -0.024 1.00 81.88 72 PHE A O 1
ATOM 543 N N . ILE A 1 73 ? 5.157 11.191 -0.063 1.00 87.50 73 ILE A N 1
ATOM 544 C CA . ILE A 1 73 ? 4.804 11.591 1.310 1.00 87.50 73 ILE A CA 1
ATOM 545 C C . ILE A 1 73 ? 3.336 12.016 1.366 1.00 87.50 73 ILE A C 1
ATOM 547 O O . ILE A 1 73 ? 2.612 11.632 2.284 1.00 87.50 73 ILE A O 1
ATOM 551 N N . LEU A 1 74 ? 2.878 12.772 0.366 1.00 89.44 74 LEU A N 1
ATOM 552 C CA . LEU A 1 74 ? 1.475 13.169 0.257 1.00 89.44 74 LEU A CA 1
ATOM 553 C C . LEU A 1 74 ? 0.560 11.953 0.075 1.00 89.44 74 LEU A C 1
ATOM 555 O O . LEU A 1 74 ? -0.489 11.884 0.710 1.00 89.44 74 LEU A O 1
ATOM 559 N N . ALA A 1 75 ? 0.971 10.978 -0.737 1.00 89.44 75 ALA A N 1
ATOM 560 C CA . ALA A 1 75 ? 0.262 9.722 -0.943 1.00 89.44 75 ALA A CA 1
ATOM 561 C C . ALA A 1 75 ? 0.146 8.927 0.360 1.00 89.44 75 ALA A C 1
ATOM 563 O O . ALA A 1 75 ? -0.936 8.442 0.678 1.00 89.44 75 ALA A O 1
ATOM 564 N N . LEU A 1 76 ? 1.218 8.864 1.156 1.00 90.69 76 LEU A N 1
ATOM 565 C CA . LEU A 1 76 ? 1.212 8.196 2.456 1.00 90.69 76 LEU A CA 1
ATOM 566 C C . LEU A 1 76 ? 0.272 8.877 3.464 1.00 90.69 76 LEU A C 1
ATOM 568 O O . LEU A 1 76 ? -0.478 8.204 4.176 1.00 90.69 76 LEU A O 1
ATOM 572 N N . LEU A 1 77 ? 0.279 10.212 3.516 1.00 92.81 77 LEU A N 1
ATOM 573 C CA . LEU A 1 77 ? -0.633 10.981 4.367 1.00 92.81 77 LEU A CA 1
ATOM 574 C C . LEU A 1 77 ? -2.090 10.808 3.929 1.00 92.81 77 LEU A C 1
ATOM 576 O O . LEU A 1 77 ? -2.961 10.597 4.773 1.00 92.81 77 LEU A O 1
ATOM 580 N N . ALA A 1 78 ? -2.353 10.841 2.620 1.00 93.56 78 ALA A N 1
ATOM 581 C CA . ALA A 1 78 ? -3.678 10.599 2.064 1.00 93.56 78 ALA A CA 1
ATOM 582 C C . ALA A 1 78 ? -4.160 9.175 2.370 1.00 93.56 78 ALA A C 1
ATOM 584 O O . ALA A 1 78 ? -5.284 8.998 2.826 1.00 93.56 78 ALA A O 1
ATOM 585 N N . ALA A 1 79 ? -3.302 8.167 2.206 1.00 92.81 79 ALA A N 1
ATOM 586 C CA . ALA A 1 79 ? -3.607 6.778 2.533 1.00 92.81 79 ALA A CA 1
ATOM 587 C C . ALA A 1 79 ? -3.931 6.591 4.024 1.00 92.81 79 ALA A C 1
ATOM 589 O O . ALA A 1 79 ? -4.942 5.982 4.372 1.00 92.81 79 ALA A O 1
ATOM 590 N N . THR A 1 80 ? -3.128 7.201 4.898 1.00 94.19 80 THR A N 1
ATOM 591 C CA . THR A 1 80 ? -3.355 7.218 6.350 1.00 94.19 80 THR A CA 1
ATOM 592 C C . THR A 1 80 ? -4.693 7.872 6.703 1.00 94.19 80 THR A C 1
ATOM 594 O O . THR A 1 80 ? -5.444 7.348 7.527 1.00 94.19 80 THR A O 1
ATOM 597 N N . TYR A 1 81 ? -5.011 9.004 6.069 1.00 95.50 81 TYR A N 1
ATOM 598 C CA . TYR A 1 81 ? -6.281 9.701 6.257 1.00 95.50 81 TYR A CA 1
ATOM 599 C C . TYR A 1 81 ? -7.472 8.866 5.771 1.00 95.50 81 TYR A C 1
ATOM 601 O O . TYR A 1 81 ? -8.463 8.748 6.486 1.00 95.50 81 TYR A O 1
ATOM 609 N N . ILE A 1 82 ? -7.366 8.223 4.604 1.00 95.25 82 ILE A N 1
ATOM 610 C CA . ILE A 1 82 ? -8.406 7.326 4.086 1.00 95.25 82 ILE A CA 1
ATOM 611 C C . ILE A 1 82 ? -8.641 6.178 5.079 1.00 95.25 82 ILE A C 1
ATOM 613 O O . ILE A 1 82 ? -9.781 5.935 5.462 1.00 95.25 82 ILE A O 1
ATOM 617 N N . ASN A 1 83 ? -7.595 5.518 5.581 1.00 94.38 83 ASN A N 1
ATOM 618 C CA . ASN A 1 83 ? -7.770 4.468 6.590 1.00 94.38 83 ASN A CA 1
ATOM 619 C C . ASN A 1 83 ? -8.459 4.984 7.856 1.00 94.38 83 ASN A C 1
ATOM 621 O O . ASN A 1 83 ? -9.344 4.319 8.390 1.00 94.38 83 ASN A O 1
ATOM 625 N N . LYS A 1 84 ? -8.054 6.168 8.332 1.00 94.50 84 LYS A N 1
ATOM 626 C CA . LYS A 1 84 ? -8.640 6.818 9.506 1.00 94.50 84 LYS A CA 1
ATOM 627 C C . LYS A 1 84 ? -10.150 7.004 9.341 1.00 94.50 84 LYS A C 1
ATOM 629 O O . LYS A 1 84 ? -10.905 6.617 10.228 1.00 94.50 84 LYS A O 1
ATOM 634 N N . GLU A 1 85 ? -10.573 7.586 8.222 1.00 94.62 85 GLU A N 1
ATOM 635 C CA . GLU A 1 85 ? -11.979 7.918 7.974 1.00 94.62 85 GLU A CA 1
ATOM 636 C C . GLU A 1 85 ? -12.835 6.680 7.688 1.00 94.62 85 GLU A C 1
ATOM 638 O O . GLU A 1 85 ? -13.919 6.541 8.253 1.00 94.62 85 GLU A O 1
ATOM 643 N N . PHE A 1 86 ? -12.353 5.753 6.854 1.00 93.25 86 PHE A N 1
ATOM 644 C CA . PHE A 1 86 ? -13.139 4.581 6.462 1.00 93.25 86 PHE A CA 1
ATOM 645 C C . PHE A 1 86 ? -13.208 3.527 7.573 1.00 93.25 86 PHE A C 1
ATOM 647 O O . PHE A 1 86 ? -14.293 3.047 7.881 1.00 93.25 86 PHE A O 1
ATOM 654 N N . PHE A 1 87 ? -12.095 3.232 8.252 1.00 92.81 87 PHE A N 1
ATOM 655 C CA . PHE A 1 87 ? -12.078 2.261 9.356 1.00 92.81 87 PHE A CA 1
ATOM 656 C C . PHE A 1 87 ? -12.385 2.881 10.725 1.00 92.81 87 PHE A C 1
ATOM 658 O O . PHE A 1 87 ? -12.276 2.198 11.743 1.00 92.81 87 PHE A O 1
ATOM 665 N N . LYS A 1 88 ? -12.756 4.171 10.765 1.00 91.69 88 LYS A N 1
ATOM 666 C CA . LYS A 1 88 ? -13.109 4.926 11.983 1.00 91.69 88 LYS A CA 1
ATOM 667 C C . LYS A 1 88 ? -12.086 4.738 13.106 1.00 91.69 88 LYS A C 1
ATOM 669 O O . LYS A 1 88 ? -12.435 4.426 14.243 1.00 91.69 88 LYS A O 1
ATOM 674 N N . THR A 1 89 ? -10.813 4.891 12.763 1.00 91.38 89 THR A N 1
ATOM 675 C CA . THR A 1 89 ? -9.693 4.661 13.679 1.00 91.38 89 THR A CA 1
ATOM 676 C C . THR A 1 89 ? -8.938 5.956 13.984 1.00 91.38 89 THR A C 1
ATOM 678 O O . THR A 1 89 ? -9.283 7.017 13.472 1.00 91.38 89 THR A O 1
ATOM 681 N N . ASP A 1 90 ? -7.910 5.893 14.828 1.00 94.12 90 ASP A N 1
ATOM 682 C CA . ASP A 1 90 ? -7.043 7.037 15.130 1.00 94.12 90 ASP A CA 1
ATOM 683 C C . ASP A 1 90 ? -5.937 7.202 14.081 1.00 94.12 90 ASP A C 1
ATOM 685 O O . ASP A 1 90 ? -5.533 6.241 13.427 1.00 94.12 90 ASP A O 1
ATOM 689 N N . TRP A 1 91 ? -5.345 8.398 13.985 1.00 92.62 91 TRP A N 1
ATOM 690 C CA . TRP A 1 91 ? -4.213 8.678 13.084 1.00 92.62 91 TRP A CA 1
ATOM 691 C C . TRP A 1 91 ? -3.054 7.685 13.229 1.00 92.62 91 TRP A C 1
ATOM 693 O O . TRP A 1 91 ? -2.474 7.253 12.235 1.00 92.62 91 TRP A O 1
ATOM 703 N N . LYS A 1 92 ? -2.745 7.283 14.468 1.00 93.25 92 LYS A N 1
ATOM 704 C CA . LYS A 1 92 ? -1.706 6.290 14.763 1.00 93.25 92 LYS A CA 1
ATOM 705 C C . LYS A 1 92 ? -2.016 4.947 14.103 1.00 93.25 92 LYS A C 1
ATOM 707 O O . LYS A 1 92 ? -1.154 4.359 13.463 1.00 93.25 92 LYS A O 1
ATOM 712 N N . ASN A 1 93 ? -3.246 4.474 14.253 1.00 92.44 93 ASN A N 1
ATOM 713 C CA . ASN A 1 93 ? -3.689 3.194 13.717 1.00 92.44 93 ASN A CA 1
ATOM 714 C C . ASN A 1 93 ? -3.840 3.242 12.193 1.00 92.44 93 ASN A C 1
ATOM 716 O O . ASN A 1 93 ? -3.421 2.309 11.516 1.00 92.44 93 ASN A O 1
ATOM 720 N N . GLY A 1 94 ? -4.331 4.361 11.650 1.00 91.50 94 GLY A N 1
ATOM 721 C CA . GLY A 1 94 ? -4.359 4.618 10.211 1.00 91.50 94 GLY A CA 1
ATOM 722 C C . GLY A 1 94 ? -2.971 4.539 9.572 1.00 91.50 94 GLY A C 1
ATOM 723 O O . GLY A 1 94 ? -2.841 3.999 8.477 1.00 91.50 94 GLY A O 1
ATOM 724 N N . PHE A 1 95 ? -1.937 5.014 10.276 1.00 93.12 95 PHE A N 1
ATOM 725 C CA . PHE A 1 95 ? -0.544 4.937 9.831 1.00 93.12 95 PHE A CA 1
ATOM 726 C C . PHE A 1 95 ? 0.042 3.526 9.980 1.00 93.12 95 PHE A C 1
ATOM 728 O O . PHE A 1 95 ? 0.770 3.063 9.106 1.00 93.12 95 PHE A O 1
ATOM 735 N N . ILE A 1 96 ? -0.295 2.805 11.057 1.00 92.94 96 ILE A N 1
ATOM 736 C CA . ILE A 1 96 ? 0.145 1.412 11.252 1.00 92.94 96 ILE A CA 1
ATOM 737 C C . ILE A 1 96 ? -0.374 0.493 10.141 1.00 92.94 96 ILE A C 1
ATOM 739 O O . ILE A 1 96 ? 0.310 -0.461 9.776 1.00 92.94 96 ILE A O 1
ATOM 743 N N . ILE A 1 97 ? -1.529 0.801 9.551 1.00 93.12 97 ILE A N 1
ATOM 744 C CA . ILE A 1 97 ? -2.037 0.052 8.398 1.00 93.12 97 ILE A CA 1
ATOM 745 C C . ILE A 1 97 ? -1.116 0.200 7.167 1.00 93.12 97 ILE A C 1
ATOM 747 O O . ILE A 1 97 ? -1.006 -0.743 6.391 1.00 93.12 97 ILE A O 1
ATOM 751 N N . GLU A 1 98 ? -0.395 1.320 7.025 1.00 92.62 98 GLU A N 1
ATOM 752 C CA . GLU A 1 98 ? 0.536 1.578 5.910 1.00 92.62 98 GLU A CA 1
ATOM 753 C C . GLU A 1 98 ? 1.960 1.064 6.147 1.00 92.62 98 GLU A C 1
ATOM 755 O O . GLU A 1 98 ? 2.748 0.928 5.209 1.00 92.62 98 GLU A O 1
ATOM 760 N N . LEU A 1 99 ? 2.309 0.774 7.401 1.00 89.94 99 LEU A N 1
ATOM 761 C CA . LEU A 1 99 ? 3.648 0.339 7.799 1.00 89.94 99 LEU A CA 1
ATOM 762 C C . LEU A 1 99 ? 4.175 -0.878 7.012 1.00 89.94 99 LEU A C 1
ATOM 764 O O . LEU A 1 99 ? 5.357 -0.852 6.659 1.00 89.94 99 LEU A O 1
ATOM 768 N N . PRO A 1 100 ? 3.373 -1.914 6.682 1.00 88.94 100 PRO A N 1
ATOM 769 C CA .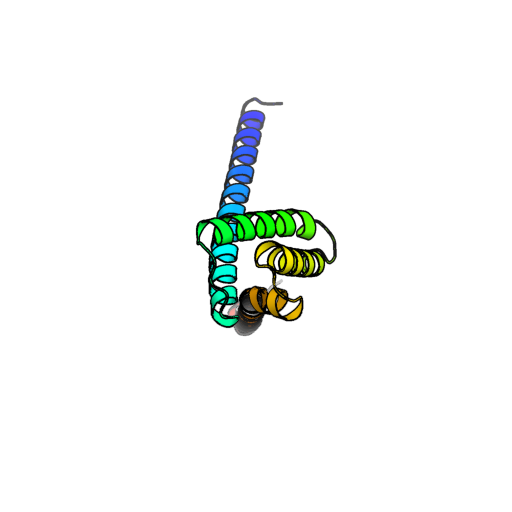 PRO A 1 100 ? 3.857 -3.036 5.880 1.00 88.94 100 PRO A CA 1
ATOM 770 C C . PRO A 1 100 ? 4.363 -2.603 4.498 1.00 88.94 100 PRO A C 1
ATOM 772 O O . PRO A 1 100 ? 5.422 -3.069 4.078 1.00 88.94 100 PRO A O 1
ATOM 775 N N . LEU A 1 101 ? 3.678 -1.670 3.825 1.00 85.06 101 LEU A N 1
ATOM 776 C CA . LEU A 1 101 ? 4.111 -1.111 2.540 1.00 85.06 101 LEU A CA 1
ATOM 777 C C . LEU A 1 101 ? 5.436 -0.353 2.671 1.00 85.06 101 LEU A C 1
ATOM 779 O O . LEU A 1 101 ? 6.330 -0.526 1.845 1.00 85.06 101 LEU A O 1
ATOM 783 N N . ILE A 1 102 ? 5.579 0.460 3.724 1.00 85.50 102 ILE A N 1
ATOM 784 C CA . ILE A 1 102 ? 6.806 1.224 3.991 1.00 85.50 102 ILE A CA 1
ATOM 785 C C . ILE A 1 102 ? 7.979 0.268 4.223 1.00 85.50 102 ILE A C 1
ATOM 787 O O . ILE A 1 102 ? 9.036 0.424 3.613 1.00 85.50 102 ILE A O 1
ATOM 791 N N . ILE A 1 103 ? 7.791 -0.742 5.077 1.00 86.12 103 ILE A N 1
ATOM 792 C CA . ILE A 1 103 ? 8.822 -1.740 5.384 1.00 86.12 103 ILE A CA 1
ATOM 793 C C . ILE A 1 103 ? 9.201 -2.510 4.118 1.00 86.12 103 ILE A C 1
ATOM 795 O O . ILE A 1 103 ? 10.387 -2.661 3.830 1.00 86.12 103 ILE A O 1
ATOM 799 N N . PHE A 1 104 ? 8.217 -2.954 3.334 1.00 82.69 104 PHE A N 1
ATOM 800 C CA . PHE A 1 104 ? 8.468 -3.649 2.076 1.00 82.69 104 PHE A CA 1
ATOM 801 C C . PHE A 1 104 ? 9.243 -2.770 1.084 1.00 82.69 104 PHE A C 1
ATOM 803 O O . PHE A 1 104 ? 10.200 -3.238 0.471 1.00 82.69 104 PHE A O 1
ATOM 810 N N . GLY A 1 105 ? 8.898 -1.483 0.982 1.00 79.12 105 GLY A N 1
ATOM 811 C CA . GLY A 1 105 ? 9.615 -0.515 0.151 1.00 79.12 105 GLY A CA 1
ATOM 812 C C . GLY A 1 105 ? 11.071 -0.317 0.579 1.00 79.12 105 GLY A C 1
ATOM 813 O O . GLY A 1 105 ? 11.963 -0.316 -0.267 1.00 79.12 105 GLY A O 1
ATOM 814 N N . ILE A 1 106 ? 11.335 -0.216 1.886 1.00 84.44 106 ILE A N 1
ATOM 815 C CA . ILE A 1 106 ? 12.701 -0.110 2.424 1.00 84.44 106 ILE A CA 1
ATOM 816 C C . ILE A 1 106 ? 13.499 -1.383 2.122 1.00 84.44 106 ILE A C 1
ATOM 818 O O . ILE A 1 106 ? 14.631 -1.295 1.649 1.00 84.44 106 ILE A O 1
ATOM 822 N N . LEU A 1 107 ? 12.914 -2.563 2.352 1.00 84.06 107 LEU A N 1
ATOM 823 C CA . LEU A 1 107 ? 13.565 -3.845 2.068 1.00 84.06 107 LEU A CA 1
ATOM 824 C C . LEU A 1 107 ? 13.899 -3.990 0.580 1.00 84.06 107 LEU A C 1
ATOM 826 O O . LEU A 1 107 ? 15.024 -4.354 0.243 1.00 84.06 107 LEU A O 1
ATOM 830 N N . LEU A 1 108 ? 12.959 -3.648 -0.306 1.00 79.06 108 LEU A N 1
ATOM 831 C CA . LEU A 1 108 ? 13.190 -3.645 -1.749 1.00 79.06 108 LEU A CA 1
ATOM 832 C C . LEU A 1 108 ? 14.318 -2.672 -2.122 1.00 79.06 108 LEU A C 1
ATOM 834 O O . LEU A 1 108 ? 15.207 -3.032 -2.889 1.00 79.06 108 LEU A O 1
ATOM 838 N N . GLY A 1 109 ? 14.325 -1.469 -1.542 1.00 79.00 109 GLY A N 1
ATOM 839 C CA . GLY A 1 109 ? 15.376 -0.475 -1.753 1.00 79.00 109 GLY A CA 1
ATOM 840 C C . GLY A 1 109 ? 16.761 -0.985 -1.352 1.00 79.00 109 GLY A C 1
ATOM 841 O O . GLY A 1 109 ? 17.710 -0.851 -2.121 1.00 79.00 109 GLY A O 1
ATOM 842 N N . ILE A 1 110 ? 16.875 -1.639 -0.193 1.00 83.69 110 ILE A N 1
ATOM 843 C CA . ILE A 1 110 ? 18.131 -2.252 0.266 1.00 83.69 110 ILE A CA 1
ATOM 844 C C . ILE A 1 110 ? 18.589 -3.346 -0.705 1.00 83.69 110 ILE A C 1
ATOM 846 O O . ILE A 1 110 ? 19.757 -3.365 -1.089 1.00 83.69 110 ILE A O 1
ATOM 850 N N . VAL A 1 111 ? 17.685 -4.230 -1.140 1.00 82.00 111 VAL A N 1
ATOM 851 C CA . VAL A 1 111 ? 18.008 -5.287 -2.114 1.00 82.00 111 VAL A CA 1
ATOM 852 C C . VAL A 1 111 ? 18.510 -4.686 -3.427 1.00 82.00 111 VAL A C 1
ATOM 854 O O . VAL A 1 111 ? 19.529 -5.134 -3.949 1.00 82.00 111 VAL A O 1
ATOM 857 N N . LEU A 1 112 ? 17.852 -3.644 -3.939 1.00 79.31 112 LEU A N 1
ATOM 858 C CA . LEU A 1 112 ? 18.268 -2.958 -5.164 1.00 79.31 112 LEU A CA 1
ATOM 859 C C . LEU A 1 112 ? 19.646 -2.300 -5.019 1.00 79.31 112 LEU A C 1
ATOM 861 O O . LEU A 1 112 ? 20.464 -2.408 -5.930 1.00 79.31 112 LEU A O 1
ATOM 865 N N . ILE A 1 113 ? 19.936 -1.679 -3.871 1.00 82.50 113 ILE A N 1
ATOM 866 C CA . ILE A 1 113 ? 21.261 -1.112 -3.580 1.00 82.50 113 ILE A CA 1
ATOM 867 C C . ILE A 1 113 ? 22.326 -2.214 -3.565 1.00 82.50 113 ILE A C 1
ATOM 869 O O . ILE A 1 113 ? 23.367 -2.057 -4.196 1.00 82.50 113 ILE A O 1
ATOM 873 N N . ILE A 1 114 ? 22.071 -3.343 -2.896 1.00 82.50 114 ILE A N 1
ATOM 874 C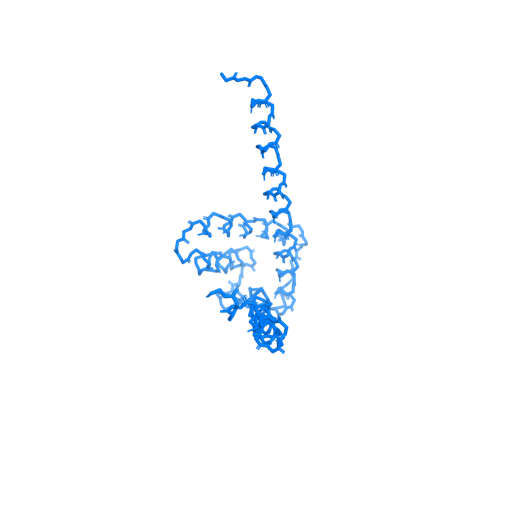 CA . ILE A 1 114 ? 23.009 -4.475 -2.852 1.00 82.50 114 ILE A CA 1
ATOM 875 C C . ILE A 1 114 ? 23.267 -5.019 -4.260 1.00 82.50 114 ILE A C 1
ATOM 877 O O . ILE A 1 114 ? 24.419 -5.232 -4.625 1.00 82.50 114 ILE A O 1
ATOM 881 N N . LEU A 1 115 ? 22.220 -5.205 -5.069 1.00 79.69 115 LEU A N 1
ATOM 882 C CA . LEU A 1 115 ? 22.356 -5.648 -6.459 1.00 79.69 115 LEU A CA 1
ATOM 883 C C . LEU A 1 115 ? 23.159 -4.651 -7.300 1.00 79.69 115 LEU A C 1
ATOM 885 O O . LEU A 1 115 ? 23.972 -5.070 -8.120 1.00 79.69 115 LEU A O 1
ATOM 889 N N . MET A 1 116 ? 22.984 -3.348 -7.076 1.00 78.19 116 MET A N 1
ATOM 890 C CA . MET A 1 116 ? 23.761 -2.315 -7.757 1.00 78.19 116 MET A CA 1
ATOM 891 C C . MET A 1 116 ? 25.237 -2.364 -7.340 1.00 78.19 116 MET A C 1
ATOM 893 O O . MET A 1 116 ? 26.110 -2.342 -8.200 1.00 78.19 116 MET A O 1
ATOM 897 N N . VAL A 1 117 ? 25.532 -2.505 -6.045 1.00 78.62 117 VAL A N 1
ATOM 898 C CA . VAL A 1 117 ? 26.908 -2.610 -5.530 1.00 78.62 117 VAL A CA 1
ATOM 899 C C . VAL A 1 117 ? 27.593 -3.895 -6.006 1.00 78.62 117 VAL A C 1
ATOM 901 O O . VAL A 1 117 ? 28.740 -3.842 -6.440 1.00 78.62 117 VAL A O 1
ATOM 904 N N . LEU A 1 118 ? 26.905 -5.040 -5.986 1.00 76.06 118 LEU A N 1
ATOM 905 C CA . LEU A 1 118 ? 27.452 -6.313 -6.470 1.00 76.06 118 LEU A CA 1
ATOM 906 C C . LEU A 1 118 ? 27.593 -6.336 -7.997 1.00 76.06 118 LEU A C 1
ATOM 908 O O . LEU A 1 118 ? 28.584 -6.854 -8.502 1.00 76.06 118 LEU A O 1
ATOM 912 N N . GLY A 1 119 ? 26.653 -5.741 -8.736 1.00 67.06 119 GLY A N 1
ATOM 913 C CA . GLY A 1 119 ? 26.730 -5.600 -10.191 1.00 67.06 119 GLY A CA 1
ATOM 914 C C . GLY A 1 119 ? 27.863 -4.672 -10.634 1.00 67.06 119 GLY A C 1
ATOM 915 O O . GLY A 1 119 ? 28.610 -5.008 -11.548 1.00 67.06 119 GLY A O 1
ATOM 916 N N . VAL A 1 120 ? 28.055 -3.543 -9.946 1.00 58.91 120 VAL A N 1
ATOM 917 C CA . VAL A 1 120 ? 29.206 -2.648 -10.161 1.00 58.91 120 VAL A CA 1
ATOM 918 C C . VAL A 1 120 ? 30.508 -3.338 -9.746 1.00 58.91 120 VAL A C 1
ATOM 920 O O . VAL A 1 120 ? 31.502 -3.237 -10.460 1.00 58.91 120 VAL A O 1
ATOM 923 N N . GLY A 1 121 ? 30.506 -4.107 -8.654 1.00 56.91 121 GLY A N 1
ATOM 924 C CA . GLY A 1 121 ? 31.637 -4.947 -8.254 1.00 56.91 121 GLY A CA 1
ATOM 925 C C . GLY A 1 121 ? 32.013 -5.971 -9.329 1.00 56.91 121 GLY A C 1
ATOM 926 O O . GLY A 1 121 ? 33.183 -6.112 -9.656 1.00 56.91 121 GLY A O 1
ATOM 927 N N . TYR A 1 122 ? 31.030 -6.622 -9.952 1.00 54.62 122 TYR A N 1
ATOM 928 C CA . TYR A 1 122 ? 31.255 -7.568 -11.048 1.00 54.62 122 TYR A CA 1
ATOM 929 C C . TYR A 1 122 ? 31.792 -6.886 -12.321 1.00 54.62 122 TYR A C 1
ATOM 931 O O . TYR A 1 122 ? 32.694 -7.413 -12.962 1.00 54.62 122 TYR A O 1
ATOM 939 N N . LEU A 1 123 ? 31.304 -5.686 -12.659 1.00 53.31 123 LEU A N 1
ATOM 940 C CA . LEU A 1 123 ? 31.784 -4.908 -13.813 1.00 53.31 123 LEU A CA 1
ATOM 941 C C . LEU A 1 123 ? 33.184 -4.304 -13.613 1.00 53.31 123 LEU A C 1
ATOM 943 O O . LEU A 1 123 ? 33.883 -4.045 -14.587 1.00 53.31 123 LEU A O 1
ATOM 947 N N . THR A 1 124 ? 33.594 -4.067 -12.367 1.00 54.88 124 THR A N 1
ATOM 948 C CA . THR A 1 124 ? 34.912 -3.497 -12.023 1.00 54.88 124 THR A CA 1
ATOM 949 C C . THR A 1 124 ? 35.972 -4.553 -11.711 1.00 54.88 124 THR A C 1
ATOM 951 O O . THR A 1 124 ? 37.161 -4.242 -11.743 1.00 54.88 124 THR A O 1
ATOM 954 N N . LEU A 1 125 ? 35.563 -5.797 -11.441 1.00 53.44 125 LEU A N 1
ATOM 955 C CA . LEU A 1 125 ? 36.446 -6.938 -11.182 1.00 53.44 125 LEU A CA 1
ATOM 956 C C . LEU A 1 125 ? 36.575 -7.896 -12.374 1.00 53.44 125 LEU A C 1
ATOM 958 O O . LEU A 1 125 ? 37.211 -8.934 -12.218 1.00 53.44 125 LEU A O 1
ATOM 962 N N . ASP A 1 126 ? 36.011 -7.578 -13.545 1.00 51.72 126 ASP A N 1
ATOM 963 C CA . ASP A 1 126 ? 36.295 -8.312 -14.781 1.00 51.72 126 ASP A CA 1
ATOM 964 C C . ASP A 1 126 ? 37.569 -7.749 -15.451 1.00 51.72 126 ASP A C 1
ATOM 966 O O . ASP A 1 126 ? 37.506 -6.718 -16.137 1.00 51.72 126 ASP A O 1
ATOM 970 N N . PRO A 1 127 ? 38.741 -8.401 -15.293 1.00 53.75 127 PRO A N 1
ATOM 971 C CA . PRO A 1 127 ? 39.990 -7.948 -15.899 1.00 53.75 127 PRO A CA 1
ATOM 972 C C . PRO A 1 127 ? 39.977 -8.012 -17.435 1.00 53.75 127 PRO A C 1
ATOM 974 O O . PRO A 1 127 ? 40.874 -7.446 -18.062 1.00 53.75 127 PRO A O 1
ATOM 977 N N . SER A 1 128 ? 38.981 -8.654 -18.064 1.00 55.28 128 SER A N 1
ATOM 978 C CA . SER A 1 128 ? 38.854 -8.693 -19.527 1.00 55.28 128 SER A CA 1
ATOM 979 C C . SER A 1 128 ? 38.352 -7.373 -20.132 1.00 55.28 128 SER A C 1
ATOM 981 O O . SER A 1 128 ? 38.580 -7.108 -21.311 1.00 55.28 128 SER A O 1
ATOM 983 N N . SER A 1 129 ? 37.742 -6.497 -19.326 1.00 52.22 129 SER A N 1
ATOM 984 C CA . SER A 1 129 ? 37.279 -5.171 -19.766 1.00 52.22 129 SER A CA 1
ATOM 985 C C . SER A 1 129 ? 38.381 -4.099 -19.758 1.00 52.22 129 SER A C 1
ATOM 987 O O . SER A 1 129 ? 38.264 -3.079 -20.437 1.00 52.22 129 SER A O 1
ATOM 989 N N . ALA A 1 130 ? 39.487 -4.336 -19.043 1.00 50.50 130 ALA A N 1
ATOM 990 C CA . ALA A 1 130 ? 40.598 -3.391 -18.915 1.00 50.50 130 ALA A CA 1
ATOM 991 C C . ALA A 1 130 ? 41.605 -3.442 -20.084 1.00 50.50 130 ALA A C 1
ATOM 993 O O . ALA A 1 130 ? 42.490 -2.593 -20.169 1.00 50.50 130 ALA A O 1
ATOM 994 N N . THR A 1 131 ? 41.498 -4.420 -20.990 1.00 45.78 131 THR A N 1
ATOM 995 C CA . THR A 1 131 ? 42.516 -4.6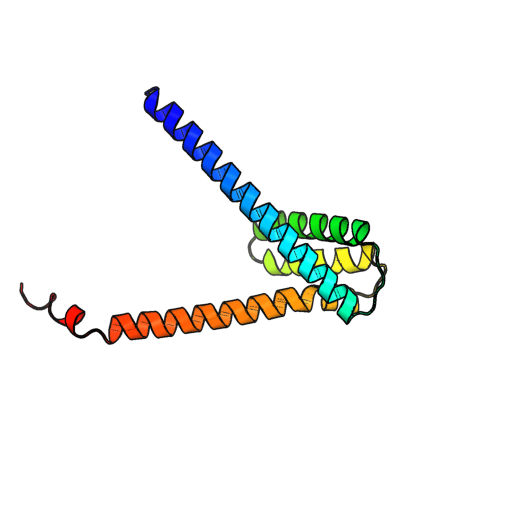80 -22.028 1.00 45.78 131 THR A CA 1
ATOM 996 C C . THR A 1 131 ? 42.233 -4.037 -23.389 1.00 45.78 131 THR A C 1
ATOM 998 O O . THR A 1 131 ? 43.093 -4.089 -24.263 1.00 45.78 131 THR A O 1
ATOM 1001 N N . VAL A 1 132 ? 41.074 -3.400 -23.596 1.00 46.75 132 VAL A N 1
ATOM 1002 C CA . VAL A 1 132 ? 40.701 -2.854 -24.921 1.00 46.75 132 VAL A CA 1
ATOM 1003 C C . VAL A 1 132 ? 41.085 -1.376 -25.097 1.00 46.75 132 VAL A C 1
ATOM 1005 O O . VAL A 1 132 ? 41.183 -0.896 -26.221 1.00 46.75 132 VAL A O 1
ATOM 1008 N N . THR A 1 133 ? 41.398 -0.646 -24.023 1.00 46.31 133 THR A N 1
ATOM 1009 C CA . THR A 1 133 ? 41.645 0.812 -24.093 1.00 46.31 133 THR A CA 1
ATOM 1010 C C . THR A 1 133 ? 43.125 1.209 -24.212 1.00 46.31 133 THR A C 1
ATOM 1012 O O . THR A 1 133 ? 43.440 2.388 -24.085 1.00 46.31 133 THR A O 1
ATOM 1015 N N . GLN A 1 134 ? 44.053 0.267 -24.436 1.00 44.59 134 GLN A N 1
ATOM 1016 C CA . GLN A 1 134 ? 45.492 0.571 -24.597 1.00 44.59 134 GLN A CA 1
ATOM 1017 C C . GLN A 1 134 ? 46.103 0.148 -25.944 1.00 44.59 134 GLN A C 1
ATOM 1019 O O . GLN A 1 134 ? 47.321 0.148 -26.096 1.00 44.59 134 GLN A O 1
ATOM 1024 N N . LEU A 1 135 ? 45.280 -0.170 -26.945 1.00 45.25 135 LEU A N 1
ATOM 1025 C CA . LEU A 1 135 ? 45.736 -0.373 -28.324 1.00 45.25 135 LEU A CA 1
ATOM 1026 C C . LEU A 1 135 ? 45.006 0.597 -29.256 1.00 45.25 135 LEU A C 1
ATOM 1028 O O . LEU A 1 135 ? 44.062 0.208 -29.938 1.00 45.25 135 LEU A O 1
ATOM 1032 N N . ASN A 1 136 ? 45.423 1.865 -29.218 1.00 39.44 136 ASN A N 1
ATOM 1033 C CA . ASN A 1 136 ? 45.451 2.805 -30.347 1.00 39.44 136 ASN A CA 1
ATOM 1034 C C . ASN A 1 136 ? 46.280 4.037 -29.982 1.00 39.44 136 ASN A C 1
ATOM 1036 O O . ASN A 1 136 ? 46.022 4.613 -28.901 1.00 39.44 136 ASN A O 1
#

Foldseek 3Di:
DDPVVVVVVVVVVVVVVVVVVVVLVVQLVVLLVLLVVLCVVLVQDDDSVLSSVLSNQLSVQLVVQVVDDVSVVSSLQVQLVSCCVSSVHDSVSSNSSCVVVVVVVVVVVVVVVVCVVVVVVVVVPPVVVVPPPPDD